Protein AF-X1UKV5-F1 (afdb_monomer)

Solvent-accessible surface area (backbone atoms only — not comparable to full-atom values): 8573 Å² total; per-residue (Å²): 133,85,77,74,79,57,37,36,37,41,34,32,69,55,33,61,46,22,57,45,79,55,96,93,40,85,40,81,42,76,44,89,58,69,63,52,65,72,42,45,61,59,58,70,76,44,62,48,39,36,39,15,28,33,74,52,48,43,85,76,56,52,78,91,46,48,64,59,50,50,53,56,33,48,77,65,39,35,48,72,43,80,38,45,66,68,44,47,52,25,20,51,60,26,28,32,54,27,26,49,45,26,50,79,66,72,36,59,93,65,43,53,89,49,72,68,18,50,54,32,38,53,51,51,28,48,53,50,44,54,57,44,65,78,68,64,57,94,68,54,44,79,47,81,44,64,83,74,45,77,79,51,127

Foldseek 3Di:
DPPDFAEEEEEEAEDQWAWDADPNDTDIDGDDDDVSVVCVCVLVVGNYAYEHARHDAPVVDDPVCPVVVVVVCVVVNYDHLHHHPLLCVLQVVNCQVQAVVCVVVVVVVSHDDDPSSVVSLVVSLVSSLVSCVVPDDPRHHYDYDDPSNPPND

Radius of gyration: 16.34 Å; Cα contacts (8 Å, |Δi|>4): 231; chains: 1; bounding box: 49×26×45 Å

Structure (mmCIF, N/CA/C/O backbone):
data_AF-X1UKV5-F1
#
_entry.id   AF-X1UKV5-F1
#
loop_
_atom_site.group_PDB
_atom_site.id
_atom_site.type_symbol
_atom_site.label_atom_id
_atom_site.label_alt_id
_atom_site.label_comp_id
_atom_site.label_asym_id
_atom_site.label_entity_id
_atom_site.label_seq_id
_atom_site.pdbx_PDB_ins_code
_atom_site.Cartn_x
_atom_site.Cartn_y
_atom_site.Cartn_z
_atom_site.occupancy
_atom_site.B_iso_or_equiv
_atom_site.auth_seq_id
_atom_site.auth_comp_id
_atom_site.auth_asym_id
_atom_site.auth_atom_id
_atom_site.pdbx_PDB_model_num
ATOM 1 N N . PHE A 1 1 ? -34.579 -4.983 12.261 1.00 42.38 1 PHE A N 1
ATOM 2 C CA . PHE A 1 1 ? -33.197 -5.487 12.178 1.00 42.38 1 PHE A CA 1
ATOM 3 C C . PHE A 1 1 ? -32.313 -4.351 11.690 1.00 42.38 1 PHE A C 1
ATOM 5 O O . PHE A 1 1 ? -32.408 -3.987 10.526 1.00 42.38 1 PHE A O 1
ATOM 12 N N . TYR A 1 2 ? -31.553 -3.707 12.578 1.00 46.47 2 TYR A N 1
ATOM 13 C CA . TYR A 1 2 ? -30.572 -2.707 12.153 1.00 46.47 2 TYR A CA 1
ATOM 14 C C . TYR A 1 2 ? -29.445 -3.455 11.445 1.00 46.47 2 TYR A C 1
ATOM 16 O O . TYR A 1 2 ? -28.759 -4.256 12.077 1.00 46.47 2 TYR A O 1
ATOM 24 N N . LYS A 1 3 ? -29.296 -3.253 10.132 1.00 53.47 3 LYS A N 1
ATOM 25 C CA . LYS A 1 3 ? -28.111 -3.718 9.413 1.00 53.47 3 LYS A CA 1
ATOM 26 C C . LYS A 1 3 ? -26.935 -2.966 10.037 1.00 53.47 3 LYS A C 1
ATOM 28 O O . LYS A 1 3 ? -26.879 -1.742 9.927 1.00 53.47 3 LYS A O 1
ATOM 33 N N . VAL A 1 4 ? -26.083 -3.667 10.786 1.00 59.16 4 VAL A N 1
ATOM 34 C CA . VAL A 1 4 ? -24.823 -3.101 11.282 1.00 59.16 4 VAL A CA 1
ATOM 35 C C . VAL A 1 4 ? -24.110 -2.537 10.055 1.00 59.16 4 VAL A C 1
ATOM 37 O O . VAL A 1 4 ? -23.989 -3.241 9.054 1.00 59.16 4 VAL A O 1
ATOM 40 N N . MET A 1 5 ? -23.760 -1.248 10.074 1.00 62.56 5 MET A N 1
ATOM 41 C CA . MET A 1 5 ? -23.036 -0.640 8.958 1.00 62.56 5 MET A CA 1
ATOM 42 C C . MET A 1 5 ? -21.734 -1.413 8.756 1.00 62.56 5 MET A C 1
ATOM 44 O O . MET A 1 5 ? -20.915 -1.486 9.669 1.00 62.56 5 MET A O 1
ATOM 48 N N . GLU A 1 6 ? -21.584 -2.003 7.574 1.00 81.69 6 GLU A N 1
ATOM 49 C CA . GLU A 1 6 ? -20.390 -2.744 7.173 1.00 81.69 6 GLU A CA 1
ATOM 50 C C . GLU A 1 6 ? -19.200 -1.774 7.166 1.00 81.69 6 GLU A C 1
ATOM 52 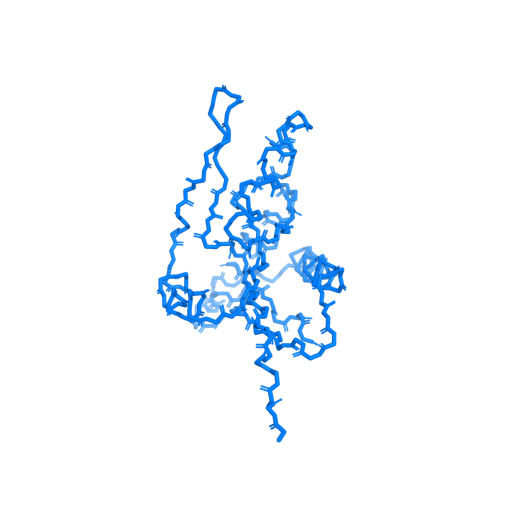O O . GLU A 1 6 ? -19.262 -0.696 6.561 1.00 81.69 6 GLU A O 1
ATOM 57 N N . ARG A 1 7 ? -18.127 -2.125 7.883 1.00 92.75 7 ARG A N 1
ATOM 58 C CA . ARG A 1 7 ? -16.879 -1.361 7.857 1.00 92.75 7 ARG A CA 1
ATOM 59 C C . ARG A 1 7 ? -16.237 -1.545 6.483 1.00 92.75 7 ARG A C 1
ATOM 61 O O . ARG A 1 7 ? -16.126 -2.664 5.984 1.00 92.75 7 ARG A O 1
ATOM 68 N N . ILE A 1 8 ? -15.803 -0.446 5.871 1.00 95.06 8 ILE A N 1
ATOM 69 C CA . ILE A 1 8 ? -15.187 -0.473 4.539 1.00 95.06 8 ILE A CA 1
ATOM 70 C C . ILE A 1 8 ? -13.664 -0.495 4.687 1.00 95.06 8 ILE A C 1
ATOM 72 O O . ILE A 1 8 ? -13.069 0.436 5.234 1.00 95.06 8 ILE A O 1
ATOM 76 N N . ILE A 1 9 ? -13.019 -1.530 4.155 1.00 96.69 9 ILE A N 1
ATOM 77 C CA . ILE A 1 9 ? -11.565 -1.591 4.012 1.00 96.69 9 ILE A CA 1
ATOM 78 C C . ILE A 1 9 ? -11.197 -1.060 2.628 1.00 96.69 9 ILE A C 1
ATOM 80 O O . ILE A 1 9 ? -11.369 -1.740 1.619 1.00 96.69 9 ILE A O 1
ATOM 84 N N . ILE A 1 10 ? -10.678 0.162 2.584 1.00 97.12 10 ILE A N 1
ATOM 85 C CA . ILE A 1 10 ? -10.166 0.787 1.365 1.00 97.12 10 ILE A CA 1
ATOM 86 C C . ILE A 1 10 ? -8.728 0.312 1.168 1.00 97.12 10 ILE A C 1
ATOM 88 O O . ILE A 1 10 ? -7.877 0.520 2.035 1.00 97.12 10 ILE A O 1
ATOM 92 N N . VAL A 1 11 ? -8.439 -0.297 0.023 1.00 98.25 11 VAL A N 1
ATOM 93 C CA . VAL A 1 11 ? -7.097 -0.775 -0.306 1.00 98.25 11 VAL A CA 1
ATOM 94 C C . VAL A 1 11 ? -6.589 -0.060 -1.542 1.00 98.25 11 VAL A C 1
ATOM 96 O O . VAL A 1 11 ? -7.191 -0.124 -2.611 1.00 98.25 11 VAL A O 1
ATOM 99 N N . SER A 1 12 ? -5.450 0.611 -1.416 1.00 97.69 12 SER A N 1
ATOM 100 C CA . SER A 1 12 ? -4.773 1.230 -2.552 1.00 97.69 12 SER A CA 1
ATOM 101 C C . SER A 1 12 ? -3.269 1.156 -2.395 1.00 97.69 12 SER A C 1
ATOM 103 O O . SER A 1 12 ? -2.747 1.053 -1.288 1.00 97.69 12 SER A O 1
ATOM 105 N N . ASN A 1 13 ? -2.547 1.283 -3.509 1.00 97.56 13 ASN A N 1
ATOM 106 C CA . ASN A 1 13 ? -1.088 1.219 -3.492 1.00 97.56 13 ASN A CA 1
ATOM 107 C C . ASN A 1 13 ? -0.457 2.174 -2.466 1.00 97.56 13 ASN A C 1
ATOM 109 O O . ASN A 1 13 ? 0.454 1.785 -1.750 1.00 97.56 13 ASN A O 1
ATOM 113 N N . ARG A 1 14 ? -0.948 3.414 -2.356 1.00 96.44 14 ARG A N 1
ATOM 114 C CA . ARG A 1 14 ? -0.509 4.391 -1.347 1.00 96.44 14 ARG A CA 1
ATOM 115 C C . ARG A 1 14 ? -1.569 4.567 -0.271 1.00 96.44 14 ARG A C 1
ATOM 117 O O . ARG A 1 14 ? -2.752 4.583 -0.593 1.00 96.44 14 ARG A O 1
ATOM 124 N N . LEU A 1 15 ? -1.141 4.803 0.964 1.00 96.81 15 LEU A N 1
ATOM 125 C CA . LEU A 1 15 ? -2.005 5.383 1.997 1.00 96.81 15 LEU A CA 1
ATOM 126 C C . LEU A 1 15 ? -2.402 6.831 1.649 1.00 96.81 15 LEU A C 1
ATOM 128 O O . LEU A 1 15 ? -1.686 7.486 0.885 1.00 96.81 15 LEU A O 1
ATOM 132 N N . PRO A 1 16 ? -3.478 7.381 2.244 1.00 94.69 16 PRO A N 1
ATOM 133 C CA . PRO A 1 16 ? -3.852 8.790 2.090 1.00 94.69 16 PRO A CA 1
ATOM 134 C C . PRO A 1 16 ? -2.859 9.740 2.784 1.00 94.69 16 PRO A C 1
ATOM 136 O O . PRO A 1 16 ? -2.806 10.929 2.462 1.00 94.69 16 PRO A O 1
ATOM 139 N N . VAL A 1 17 ? -2.035 9.209 3.694 1.00 95.06 17 VAL A N 1
ATOM 140 C CA . VAL A 1 17 ? -0.910 9.888 4.343 1.00 95.06 17 VAL A CA 1
ATOM 141 C C . VAL A 1 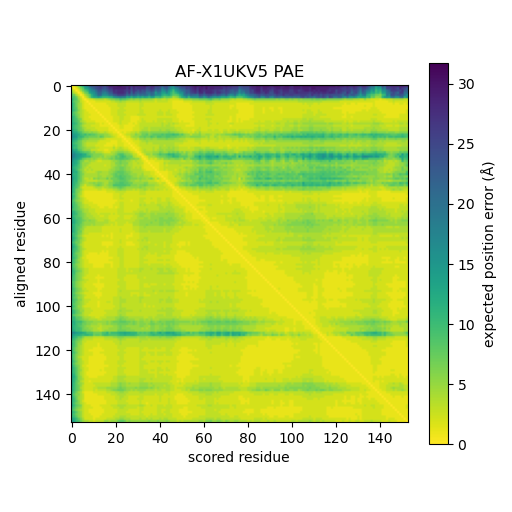17 ? 0.374 9.074 4.169 1.00 95.06 17 VAL A C 1
ATOM 143 O O . VAL A 1 17 ? 0.384 7.856 4.330 1.00 95.06 17 VAL A O 1
ATOM 146 N N . GLY A 1 18 ? 1.473 9.744 3.846 1.00 94.06 18 GLY A N 1
ATOM 147 C CA . GLY A 1 18 ? 2.814 9.180 3.800 1.00 94.06 18 GLY A CA 1
ATOM 148 C C . GLY A 1 18 ? 3.641 9.543 5.033 1.00 94.06 18 GLY A C 1
ATOM 149 O O . GLY A 1 18 ? 3.385 10.539 5.708 1.00 94.06 18 GLY A O 1
ATOM 150 N N . ILE A 1 19 ? 4.670 8.746 5.301 1.00 96.06 19 ILE A N 1
ATOM 151 C CA . ILE A 1 19 ? 5.648 8.955 6.366 1.00 96.06 19 ILE A CA 1
ATOM 152 C C . ILE A 1 19 ? 6.856 9.710 5.816 1.00 96.06 19 ILE A C 1
ATOM 154 O O . ILE A 1 19 ? 7.457 9.322 4.811 1.00 96.06 19 ILE A O 1
ATOM 158 N N . LYS A 1 20 ? 7.281 10.736 6.551 1.00 94.88 20 LYS A N 1
ATOM 159 C CA . LYS A 1 20 ? 8.550 11.432 6.360 1.00 94.88 20 LYS A CA 1
ATOM 160 C C . LYS A 1 20 ? 9.307 11.476 7.681 1.00 94.88 20 LYS A C 1
ATOM 162 O O . LYS A 1 20 ? 8.810 12.012 8.666 1.00 94.88 20 LYS A O 1
ATOM 167 N N . ILE A 1 21 ? 10.520 10.936 7.690 1.00 94.00 21 ILE A N 1
ATOM 168 C CA . ILE A 1 21 ? 11.402 10.971 8.861 1.00 94.00 21 ILE A CA 1
ATOM 169 C C . ILE A 1 21 ? 12.369 12.142 8.688 1.00 94.00 21 ILE A C 1
ATOM 171 O O . ILE A 1 21 ? 13.068 12.230 7.677 1.00 94.00 21 ILE A O 1
ATOM 175 N N . LYS A 1 22 ? 12.397 13.059 9.659 1.00 91.69 22 LYS A N 1
ATOM 176 C CA . LYS A 1 22 ? 13.333 14.191 9.702 1.00 91.69 22 LYS A CA 1
ATOM 177 C C . LYS A 1 22 ? 13.859 14.332 11.124 1.00 91.69 22 LYS A C 1
ATOM 179 O O . LYS A 1 22 ? 13.065 14.331 12.052 1.00 91.69 22 LYS A O 1
ATOM 184 N N . ASN A 1 23 ? 15.177 14.447 11.291 1.00 89.25 23 ASN A N 1
ATOM 185 C CA . ASN A 1 23 ? 15.827 14.612 12.600 1.00 89.25 23 ASN A CA 1
ATOM 186 C C . ASN A 1 23 ? 15.354 13.586 13.653 1.00 89.25 23 ASN A C 1
ATOM 188 O O . ASN A 1 23 ? 15.125 13.939 14.803 1.00 89.25 23 ASN A O 1
ATOM 192 N N . ASN A 1 24 ? 15.180 12.323 13.244 1.00 86.62 24 ASN A N 1
ATOM 193 C CA . ASN A 1 24 ? 14.679 11.241 14.098 1.00 86.62 24 ASN A CA 1
ATOM 194 C C . ASN A 1 24 ? 13.253 11.457 14.657 1.00 86.62 24 ASN A C 1
ATOM 196 O O . ASN A 1 24 ? 12.908 10.914 15.699 1.00 86.62 24 ASN A O 1
ATOM 200 N N . SER 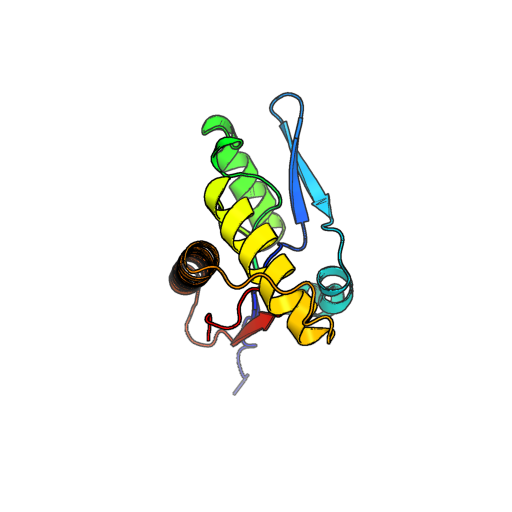A 1 25 ? 12.423 12.244 13.969 1.00 90.12 25 SER A N 1
ATOM 201 C CA . SER A 1 25 ? 11.000 12.433 14.274 1.00 90.12 25 SER A CA 1
ATOM 202 C C . SER A 1 25 ? 10.125 12.046 13.082 1.00 90.12 25 SER A C 1
ATOM 204 O O . SER A 1 25 ? 10.497 12.264 11.921 1.00 90.12 25 SER A O 1
ATOM 206 N N . VAL A 1 26 ? 8.951 11.474 13.366 1.00 95.38 26 VAL A N 1
ATOM 207 C CA . VAL A 1 26 ? 8.017 10.974 12.352 1.00 95.38 26 VAL A CA 1
ATOM 208 C C . VAL A 1 26 ? 6.971 12.039 12.028 1.00 95.38 26 VAL A C 1
ATOM 210 O O . VAL A 1 26 ? 6.157 12.440 12.867 1.00 95.38 26 VAL A O 1
ATOM 213 N N . HIS A 1 27 ? 6.932 12.464 10.770 1.00 95.81 27 HIS A N 1
ATOM 214 C CA . HIS A 1 27 ? 5.929 13.389 10.254 1.00 95.81 27 HIS A CA 1
ATOM 215 C C . HIS A 1 27 ? 5.021 12.684 9.251 1.00 95.81 27 HIS A C 1
ATOM 217 O O . HIS A 1 27 ? 5.503 11.983 8.360 1.00 95.81 27 HIS A O 1
ATOM 223 N N . LEU A 1 28 ? 3.712 12.898 9.384 1.00 95.25 28 LEU A N 1
ATOM 224 C CA . LEU A 1 28 ? 2.749 12.505 8.364 1.00 95.25 28 LEU A CA 1
ATOM 225 C C . LEU A 1 28 ? 2.593 13.638 7.352 1.00 95.25 28 LEU A C 1
ATOM 227 O O . LEU A 1 28 ? 2.517 14.810 7.722 1.00 95.25 28 LEU A O 1
ATOM 231 N N . GLN A 1 29 ? 2.547 13.283 6.077 1.00 93.06 29 GLN A N 1
ATOM 232 C CA . GLN A 1 29 ? 2.309 14.203 4.975 1.00 93.06 29 GLN A CA 1
ATOM 233 C C . GLN A 1 29 ? 1.184 13.644 4.113 1.00 93.06 29 GLN A C 1
ATOM 235 O O . GLN A 1 29 ? 1.209 12.467 3.777 1.00 93.06 29 GLN A O 1
ATOM 240 N N . THR A 1 30 ? 0.223 14.471 3.710 1.00 89.88 30 THR A N 1
ATOM 241 C CA . THR A 1 30 ? -0.825 14.048 2.774 1.00 89.88 30 THR A CA 1
ATOM 242 C C . THR A 1 30 ? -0.204 13.498 1.492 1.00 89.88 30 THR A C 1
ATOM 244 O O . THR A 1 30 ? 0.657 14.143 0.886 1.00 89.88 30 THR A O 1
ATOM 247 N N . SER A 1 31 ? -0.635 12.308 1.080 1.00 85.12 31 SER A N 1
ATOM 248 C CA . SER A 1 31 ? -0.200 11.710 -0.177 1.00 85.12 31 SER A CA 1
ATOM 249 C C . SER A 1 31 ? -0.691 12.535 -1.361 1.00 85.12 31 SER A C 1
ATOM 251 O O . SER A 1 31 ? -1.818 13.028 -1.380 1.00 85.12 31 SER A O 1
ATOM 253 N N . ILE A 1 32 ? 0.158 12.667 -2.375 1.00 77.44 32 ILE A N 1
ATOM 254 C CA . ILE A 1 32 ? -0.203 13.324 -3.629 1.00 77.44 32 ILE A CA 1
ATOM 255 C C . ILE A 1 32 ? -0.978 12.311 -4.478 1.00 77.44 32 ILE A C 1
ATOM 257 O O . ILE A 1 32 ? -0.457 11.237 -4.772 1.00 77.44 32 ILE A O 1
ATOM 261 N N . GLY A 1 33 ? -2.210 12.638 -4.872 1.00 73.75 33 GLY A N 1
ATOM 262 C CA . GLY A 1 33 ? -2.990 11.816 -5.799 1.00 73.75 33 GLY A CA 1
ATOM 263 C C . GLY A 1 33 ? -4.494 12.086 -5.751 1.00 73.75 33 GLY A C 1
ATOM 264 O O . GLY A 1 33 ? -5.038 12.478 -4.720 1.00 73.75 33 GLY A O 1
ATOM 265 N N . GLY A 1 34 ? -5.174 11.857 -6.878 1.00 84.44 34 GLY A N 1
ATOM 266 C CA . GLY A 1 34 ? -6.617 12.087 -7.007 1.00 84.44 34 GLY A CA 1
ATOM 267 C C . GLY A 1 34 ? -7.475 11.129 -6.177 1.00 84.44 34 GLY A C 1
ATOM 268 O O . GLY A 1 34 ? -8.523 11.538 -5.687 1.00 84.44 34 GLY A O 1
ATOM 269 N N . LEU A 1 35 ? -7.012 9.891 -5.951 1.00 86.69 35 LEU A N 1
ATOM 270 C CA . LEU A 1 35 ? -7.770 8.875 -5.212 1.00 86.69 35 LEU A CA 1
ATOM 271 C C . LEU A 1 35 ? -8.037 9.291 -3.759 1.00 86.69 35 LEU A C 1
ATOM 273 O O . LEU A 1 35 ? -9.185 9.301 -3.330 1.00 86.69 35 LEU A O 1
ATOM 277 N N . ALA A 1 36 ? -6.999 9.683 -3.012 1.00 86.50 36 ALA A N 1
ATOM 278 C CA . ALA A 1 36 ? -7.147 10.100 -1.615 1.00 86.50 36 ALA A CA 1
ATOM 279 C C . ALA A 1 36 ? -8.086 11.311 -1.473 1.00 86.50 36 ALA A C 1
ATOM 281 O O . ALA A 1 36 ? -8.918 11.354 -0.566 1.00 86.50 36 ALA A O 1
ATOM 282 N N . THR A 1 37 ? -8.000 12.269 -2.401 1.00 86.06 37 THR A N 1
ATOM 283 C CA . THR A 1 37 ? -8.913 13.417 -2.446 1.00 86.06 37 THR A CA 1
ATOM 284 C C . THR A 1 37 ? -10.345 12.985 -2.760 1.00 86.06 37 THR A C 1
ATOM 286 O O . THR A 1 37 ? -11.262 13.398 -2.052 1.00 86.06 37 THR A O 1
ATOM 289 N N . GLY A 1 38 ? -10.547 12.138 -3.773 1.00 88.06 38 GLY A N 1
ATOM 290 C CA . GLY A 1 38 ? -11.872 11.663 -4.185 1.00 88.06 38 GLY A CA 1
ATOM 291 C C . GLY A 1 38 ? -12.567 10.807 -3.122 1.00 88.06 38 GLY A C 1
ATOM 292 O O . GLY A 1 38 ? -13.773 10.916 -2.925 1.00 88.06 38 GLY A O 1
ATOM 293 N N . MET A 1 39 ? -11.7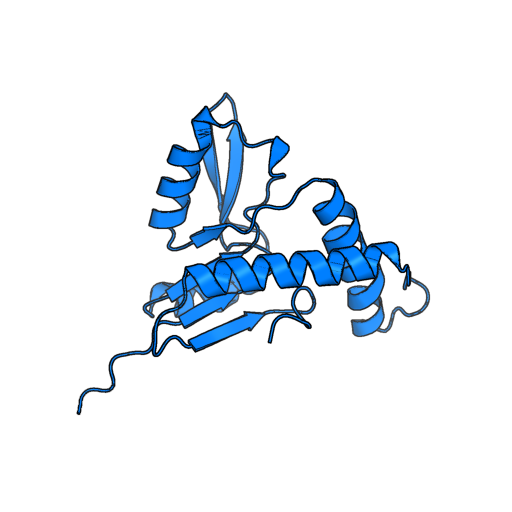99 10.021 -2.370 1.00 90.00 39 MET A N 1
ATOM 294 C CA . MET A 1 39 ? -12.311 9.119 -1.333 1.00 90.00 39 MET A CA 1
ATOM 295 C C . MET A 1 39 ? -12.453 9.781 0.040 1.00 90.00 39 MET A C 1
ATOM 297 O O . MET A 1 39 ? -12.950 9.154 0.974 1.00 90.00 39 MET A O 1
ATOM 301 N N . LYS A 1 40 ? -12.047 11.049 0.191 1.00 84.62 40 LYS A N 1
ATOM 302 C CA . LYS A 1 40 ? -12.019 11.754 1.482 1.00 84.62 40 LYS A CA 1
ATOM 303 C C . LYS A 1 40 ? -13.372 11.751 2.196 1.00 84.62 40 LYS A C 1
ATOM 305 O O . LYS A 1 40 ? -13.404 11.615 3.417 1.00 84.62 40 LYS A O 1
ATOM 310 N N . THR A 1 41 ? -14.470 11.904 1.457 1.00 83.94 41 THR A N 1
ATOM 311 C CA . THR A 1 41 ? -15.827 11.885 2.027 1.00 83.94 41 THR A CA 1
ATOM 312 C C . THR A 1 41 ? -16.175 10.501 2.558 1.00 83.94 41 THR A C 1
ATOM 314 O O . THR A 1 41 ? -16.570 10.380 3.710 1.00 83.94 41 THR A O 1
ATOM 317 N N . ILE A 1 42 ? -15.948 9.450 1.766 1.00 84.06 42 ILE A N 1
ATOM 318 C CA . ILE A 1 42 ? -16.231 8.063 2.166 1.00 84.06 42 ILE A CA 1
ATOM 319 C C . ILE A 1 42 ? -15.393 7.693 3.391 1.00 84.06 42 ILE A C 1
ATOM 321 O O . ILE A 1 42 ? -15.912 7.243 4.407 1.00 84.06 42 ILE A O 1
ATOM 325 N N . TYR A 1 43 ? -14.099 7.990 3.333 1.00 84.06 43 TYR A N 1
ATOM 326 C CA . TYR A 1 43 ? -13.162 7.712 4.408 1.00 84.06 43 TYR A CA 1
ATOM 327 C C . TYR A 1 43 ? -13.543 8.394 5.741 1.00 84.06 43 TYR A C 1
ATOM 329 O O . TYR A 1 43 ? -13.383 7.818 6.816 1.00 84.06 43 TYR A O 1
ATOM 337 N N . LYS A 1 44 ? -14.100 9.612 5.699 1.00 83.06 44 LYS A N 1
ATOM 338 C CA . LYS A 1 44 ? -14.512 10.343 6.910 1.00 83.06 44 LYS A CA 1
ATOM 339 C C . LYS A 1 44 ? -15.920 10.011 7.404 1.00 83.06 44 LYS A C 1
ATOM 341 O O . LYS A 1 44 ? -16.156 10.102 8.605 1.00 83.06 44 LYS A O 1
ATOM 346 N N . SER A 1 45 ? -16.846 9.698 6.500 1.00 84.94 45 SER A N 1
ATOM 347 C CA . SER A 1 45 ? -18.267 9.514 6.819 1.00 84.94 45 SER A CA 1
ATOM 348 C C . SER A 1 45 ? -18.633 8.083 7.208 1.00 84.94 45 SER A C 1
ATOM 350 O O . SER A 1 45 ? -19.658 7.888 7.857 1.00 84.94 45 SER A O 1
ATOM 352 N N . PHE A 1 46 ? -17.818 7.096 6.836 1.00 86.19 46 PHE A N 1
ATOM 353 C CA . PHE A 1 46 ? -18.041 5.688 7.161 1.00 86.19 46 PHE A CA 1
ATOM 354 C C . PHE A 1 46 ? -17.040 5.192 8.208 1.00 86.19 46 PHE A C 1
ATOM 356 O O . PHE A 1 46 ? -15.956 5.765 8.385 1.00 86.19 46 PHE A O 1
ATOM 363 N N . ASP A 1 47 ? -17.386 4.097 8.890 1.00 91.50 47 ASP A N 1
ATOM 364 C CA . ASP A 1 47 ? -16.363 3.324 9.584 1.00 91.50 47 ASP A CA 1
ATOM 365 C C . ASP A 1 47 ? -15.468 2.676 8.530 1.00 91.50 47 ASP A C 1
ATOM 367 O O . ASP A 1 47 ? -15.919 1.866 7.719 1.00 91.50 47 ASP A O 1
ATOM 371 N N . SER A 1 48 ? -14.218 3.118 8.477 1.00 93.88 48 SER A N 1
ATOM 372 C CA . SER A 1 48 ? -13.306 2.764 7.405 1.00 93.88 48 SER A CA 1
ATOM 373 C C . SER A 1 48 ? -11.901 2.517 7.923 1.00 93.88 48 SER A C 1
ATOM 375 O O . SER A 1 48 ? -11.454 3.111 8.908 1.00 93.88 48 SER A O 1
ATOM 377 N N . LEU A 1 49 ? -11.214 1.616 7.234 1.00 96.00 49 LEU A N 1
ATOM 378 C CA . LEU A 1 49 ? -9.811 1.297 7.432 1.00 96.00 49 LEU A CA 1
ATOM 379 C C . LEU A 1 49 ? -9.111 1.440 6.086 1.00 96.00 49 LEU A C 1
ATOM 381 O O . LEU A 1 49 ? -9.621 0.950 5.082 1.00 96.00 49 LEU A O 1
ATOM 385 N N . TRP A 1 50 ? -7.952 2.091 6.055 1.00 97.44 50 TRP A N 1
ATOM 386 C CA . TRP A 1 50 ? -7.178 2.233 4.826 1.00 97.44 50 TRP A CA 1
ATOM 387 C C . TRP A 1 50 ? -5.907 1.391 4.879 1.00 97.44 50 TRP A C 1
ATOM 389 O O . TRP A 1 50 ? -5.081 1.568 5.772 1.00 97.44 50 TRP A O 1
ATOM 399 N N . ILE A 1 51 ? -5.716 0.501 3.908 1.00 98.38 51 ILE A N 1
ATOM 400 C CA . ILE A 1 51 ? -4.523 -0.343 3.786 1.00 98.38 51 ILE A CA 1
ATOM 401 C C . ILE A 1 51 ? -3.712 0.078 2.558 1.00 98.38 51 ILE A C 1
ATOM 403 O O . ILE A 1 51 ? -4.257 0.247 1.467 1.00 98.38 51 ILE A O 1
ATOM 407 N N . GLY A 1 52 ? -2.406 0.293 2.734 1.00 98.19 52 GLY A N 1
ATOM 408 C CA . GLY A 1 52 ? -1.540 0.773 1.654 1.00 98.19 52 GLY A CA 1
ATOM 409 C C . GLY A 1 52 ? -0.090 1.015 2.052 1.00 98.19 52 GLY A C 1
ATOM 410 O O . GLY A 1 52 ? 0.269 0.980 3.227 1.00 98.19 52 GLY A O 1
ATOM 411 N N . TRP A 1 53 ? 0.771 1.300 1.073 1.00 98.06 53 TRP A N 1
ATOM 412 C CA . TRP A 1 53 ? 2.179 1.607 1.329 1.00 98.06 53 TRP A CA 1
ATOM 413 C C . TRP A 1 53 ? 2.358 3.052 1.844 1.00 98.06 53 TRP A C 1
ATOM 415 O O . TRP A 1 53 ? 1.915 4.002 1.183 1.00 98.06 53 TRP A O 1
ATOM 425 N N . PRO A 1 54 ? 3.054 3.268 2.983 1.00 96.75 54 PRO A N 1
ATOM 426 C CA . PRO A 1 54 ? 3.163 4.575 3.638 1.00 96.75 54 PRO A CA 1
ATOM 427 C C . PRO A 1 54 ? 4.160 5.563 3.016 1.00 96.75 54 PRO A C 1
ATOM 429 O O . PRO A 1 54 ? 4.580 6.493 3.694 1.00 96.75 54 PRO A O 1
ATOM 432 N N . GLY A 1 55 ? 4.614 5.413 1.771 1.00 95.50 55 GLY A N 1
ATOM 433 C CA . GLY A 1 55 ? 5.506 6.440 1.193 1.00 95.50 55 GLY A CA 1
ATOM 434 C C . GLY A 1 55 ? 7.002 6.160 1.292 1.00 95.50 55 GLY A C 1
ATOM 435 O O . GLY A 1 55 ? 7.773 6.712 0.510 1.00 95.50 55 GLY A O 1
ATOM 436 N N . ILE A 1 56 ? 7.411 5.312 2.233 1.00 95.44 56 ILE A N 1
ATOM 437 C CA . ILE A 1 56 ? 8.804 5.155 2.654 1.00 95.44 56 ILE A CA 1
ATOM 438 C C . ILE A 1 56 ? 9.266 3.699 2.538 1.00 95.44 56 ILE A C 1
ATOM 440 O O . ILE A 1 56 ? 8.494 2.765 2.743 1.00 95.44 56 ILE A O 1
ATOM 444 N N . GLU A 1 57 ? 10.534 3.511 2.187 1.00 96.56 57 GLU A N 1
ATOM 445 C CA . GLU A 1 57 ? 11.197 2.206 2.195 1.00 96.56 57 GLU A CA 1
ATOM 446 C C . GLU A 1 57 ? 11.297 1.653 3.623 1.00 96.56 57 GLU A C 1
ATOM 448 O O . GLU A 1 57 ? 11.730 2.364 4.530 1.00 96.56 57 GLU A O 1
ATOM 453 N N . ASN A 1 58 ? 10.973 0.373 3.810 1.00 95.88 58 ASN A N 1
ATOM 454 C CA . ASN A 1 58 ? 10.992 -0.292 5.115 1.00 95.88 58 ASN A CA 1
ATOM 455 C C . ASN A 1 58 ? 12.344 -0.165 5.839 1.00 95.88 58 ASN A C 1
ATOM 457 O O . ASN A 1 58 ? 12.386 0.179 7.015 1.00 95.88 58 ASN A O 1
ATOM 461 N N . LYS A 1 59 ? 13.466 -0.336 5.128 1.00 93.88 59 LYS A N 1
ATOM 462 C CA . LYS A 1 59 ? 14.818 -0.220 5.707 1.00 93.88 59 LYS A CA 1
ATOM 463 C C . LYS A 1 59 ? 15.151 1.185 6.233 1.00 93.88 59 LYS A C 1
ATOM 465 O O . LYS A 1 59 ? 16.066 1.335 7.037 1.00 93.88 59 LYS A O 1
ATOM 470 N N . LYS A 1 60 ? 14.425 2.223 5.799 1.00 93.38 60 LYS A N 1
ATOM 471 C CA . LYS A 1 60 ? 14.585 3.596 6.310 1.00 93.38 60 LYS A CA 1
ATOM 472 C C . LYS A 1 60 ? 13.802 3.848 7.600 1.00 93.38 60 LYS A C 1
ATOM 474 O O . LYS A 1 60 ? 13.914 4.932 8.165 1.00 93.38 60 LYS A O 1
ATOM 479 N N . ILE A 1 61 ? 13.012 2.878 8.055 1.00 94.06 61 ILE A N 1
ATOM 480 C CA . ILE A 1 61 ? 12.287 2.936 9.318 1.00 94.06 61 ILE A CA 1
ATOM 481 C C . ILE A 1 61 ? 13.148 2.276 10.392 1.00 94.06 61 ILE A C 1
ATOM 483 O O . ILE A 1 61 ? 13.283 1.054 10.432 1.00 94.06 61 ILE A O 1
ATOM 487 N N . TYR A 1 62 ? 13.734 3.093 11.265 1.00 93.25 62 TYR A N 1
ATOM 488 C CA . TYR A 1 62 ? 14.450 2.595 12.436 1.00 93.25 62 TYR A CA 1
ATOM 489 C C . TYR A 1 62 ? 13.484 1.929 13.417 1.00 93.25 62 TYR A C 1
ATOM 491 O O . TYR A 1 62 ? 12.354 2.389 13.590 1.00 93.25 62 TYR A O 1
ATOM 499 N N . GLU A 1 63 ? 13.951 0.884 14.101 1.00 93.50 63 GLU A N 1
ATOM 500 C CA . GLU A 1 63 ? 13.142 0.129 15.064 1.00 93.50 63 GLU A CA 1
ATOM 501 C C . GLU A 1 63 ? 12.572 1.028 16.170 1.00 93.50 63 GLU A C 1
ATOM 503 O O . GLU A 1 63 ? 11.396 0.939 16.513 1.00 93.50 63 GLU A O 1
ATOM 508 N N . SER A 1 64 ? 13.371 1.997 16.627 1.00 94.50 64 SER A N 1
ATOM 509 C CA . SER A 1 64 ? 12.976 3.010 17.612 1.00 94.50 64 SER A CA 1
ATOM 510 C C . SER A 1 64 ? 11.784 3.878 17.189 1.00 94.50 64 SER A C 1
ATOM 512 O O . SER A 1 64 ? 11.142 4.475 18.048 1.00 94.50 64 SER A O 1
ATOM 514 N N . LEU A 1 65 ? 11.471 3.956 15.891 1.00 95.38 65 LEU A N 1
ATOM 515 C CA . LEU A 1 65 ? 10.382 4.772 15.348 1.00 95.38 65 LEU A CA 1
ATOM 516 C C . LEU A 1 65 ? 9.130 3.955 15.003 1.00 95.38 65 LEU A C 1
ATOM 518 O O . LEU A 1 65 ? 8.100 4.545 14.671 1.00 95.38 65 LEU A O 1
ATOM 522 N N . ARG A 1 66 ? 9.182 2.614 15.056 1.00 94.44 66 ARG A N 1
ATOM 523 C CA . ARG A 1 66 ? 8.064 1.759 14.619 1.00 94.44 66 ARG A CA 1
ATOM 524 C C . ARG A 1 66 ? 6.802 1.977 15.440 1.00 94.44 66 ARG A C 1
ATOM 526 O O . ARG A 1 66 ? 5.727 2.105 14.857 1.00 94.44 66 ARG A O 1
ATOM 533 N N . GLU A 1 67 ? 6.927 2.083 16.760 1.00 95.06 67 GLU A N 1
ATOM 534 C CA . GLU A 1 67 ? 5.776 2.339 17.633 1.00 95.06 67 GLU A CA 1
ATOM 535 C C . GLU A 1 67 ? 5.192 3.744 17.420 1.00 95.06 67 GLU A C 1
ATOM 537 O O . GLU A 1 67 ? 3.973 3.905 17.354 1.00 95.06 67 GLU A O 1
ATOM 542 N N . GLU A 1 68 ? 6.031 4.764 17.210 1.00 95.88 68 GLU A N 1
ATOM 543 C CA . GLU A 1 68 ? 5.559 6.115 16.874 1.00 95.88 68 GLU A CA 1
ATOM 544 C C . GLU A 1 68 ? 4.789 6.124 15.542 1.00 95.88 68 GLU A C 1
ATOM 546 O O . GLU A 1 68 ? 3.690 6.679 15.458 1.00 95.88 68 GLU A O 1
ATOM 551 N N . ILE A 1 69 ? 5.333 5.470 14.510 1.00 96.56 69 ILE A N 1
ATOM 552 C CA . ILE A 1 69 ? 4.690 5.318 13.198 1.00 96.56 69 ILE A CA 1
ATOM 553 C C . ILE A 1 69 ? 3.349 4.603 13.331 1.00 96.56 69 ILE A C 1
ATOM 555 O O . ILE A 1 69 ? 2.342 5.089 12.815 1.00 96.56 69 ILE A O 1
ATOM 559 N N . LYS A 1 70 ? 3.330 3.468 14.032 1.00 95.25 70 LYS A N 1
ATOM 560 C CA . LYS A 1 70 ? 2.130 2.656 14.240 1.00 95.25 70 LYS A CA 1
ATOM 561 C C . LYS A 1 70 ? 1.030 3.471 14.909 1.00 95.25 70 LYS A C 1
ATOM 563 O O . LYS A 1 70 ? -0.099 3.472 14.428 1.00 95.25 70 LYS A O 1
ATOM 568 N N . ASN A 1 71 ? 1.362 4.218 15.960 1.00 96.50 71 ASN A N 1
ATOM 569 C CA . ASN A 1 71 ? 0.402 5.066 16.663 1.00 96.50 71 ASN A CA 1
ATOM 570 C C . ASN A 1 71 ? -0.126 6.204 15.778 1.00 96.50 71 ASN A C 1
ATOM 572 O O . ASN A 1 71 ? -1.334 6.432 15.727 1.00 96.50 71 ASN A O 1
ATOM 576 N N . LYS A 1 72 ? 0.748 6.881 15.023 1.00 97.19 72 LYS A N 1
ATOM 577 C CA . LYS A 1 72 ? 0.340 7.951 14.098 1.00 97.19 72 LYS A CA 1
ATOM 578 C C . LYS A 1 72 ? -0.572 7.440 12.983 1.00 97.19 72 LYS A C 1
ATOM 580 O O . LYS A 1 72 ? -1.601 8.053 12.725 1.00 97.19 72 LYS A O 1
ATOM 585 N N . LEU A 1 73 ? -0.231 6.318 12.351 1.00 97.00 73 LEU A N 1
ATOM 586 C CA . LEU A 1 73 ? -1.060 5.725 11.299 1.00 97.00 73 LEU A CA 1
ATOM 587 C C . LEU A 1 73 ? -2.388 5.191 11.843 1.00 97.00 73 LEU A C 1
ATOM 589 O O . LEU A 1 73 ? -3.416 5.373 11.200 1.00 97.00 73 LEU A O 1
ATOM 593 N N . LYS A 1 74 ? -2.401 4.610 13.049 1.00 95.44 74 LYS A N 1
ATOM 594 C CA . LYS A 1 74 ? -3.636 4.161 13.705 1.00 95.44 74 LYS A CA 1
ATOM 595 C C . LYS A 1 74 ? -4.608 5.318 13.957 1.00 95.44 74 LYS A C 1
ATOM 597 O O . LYS A 1 74 ? -5.805 5.150 13.738 1.00 95.44 74 LYS A O 1
ATOM 602 N N . ASN A 1 75 ? -4.108 6.485 14.371 1.00 95.12 75 ASN A N 1
ATOM 603 C CA . ASN A 1 75 ? -4.933 7.689 14.540 1.00 95.12 75 ASN A CA 1
ATOM 604 C C . ASN A 1 75 ? -5.552 8.158 13.213 1.00 95.12 75 ASN A C 1
ATOM 606 O O . ASN A 1 75 ? -6.661 8.684 13.198 1.00 95.12 75 ASN A O 1
ATOM 610 N N . GLU A 1 76 ? -4.867 7.892 12.103 1.00 94.81 76 GLU A N 1
ATOM 611 C CA . GLU A 1 76 ? -5.348 8.107 10.739 1.00 94.81 76 GLU A CA 1
ATOM 612 C C . GLU A 1 76 ? -6.022 6.859 10.150 1.00 94.81 76 GLU A C 1
ATOM 614 O O . GLU A 1 76 ? -6.010 6.719 8.935 1.00 94.81 76 GLU A O 1
ATOM 619 N N . LYS A 1 77 ? -6.537 5.923 10.967 1.00 95.81 77 LYS A N 1
ATOM 620 C CA . LYS A 1 77 ? -7.164 4.640 10.561 1.00 95.81 77 LYS A CA 1
ATOM 621 C C . LYS A 1 77 ? -6.458 3.934 9.388 1.00 95.81 77 LYS A C 1
ATOM 623 O O . LYS A 1 77 ? -7.098 3.368 8.501 1.00 95.81 77 LYS A O 1
ATOM 628 N N . CYS A 1 78 ? -5.130 3.975 9.381 1.00 97.25 78 CYS A N 1
ATOM 629 C CA . CYS A 1 78 ? -4.291 3.423 8.328 1.00 97.25 78 CYS A CA 1
ATOM 630 C C . CYS A 1 78 ? -3.501 2.212 8.831 1.00 97.25 78 CYS A C 1
ATOM 632 O O . 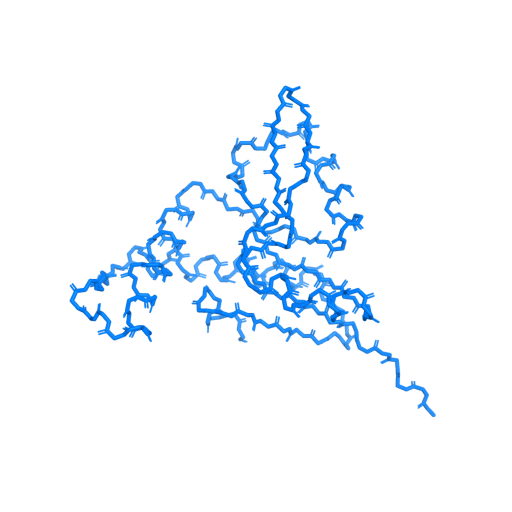CYS A 1 78 ? -2.906 2.261 9.909 1.00 97.25 78 CYS A O 1
ATOM 634 N N . ILE A 1 79 ? -3.412 1.169 8.005 1.00 98.00 79 ILE A N 1
ATOM 635 C CA . ILE A 1 79 ? -2.512 0.029 8.196 1.00 98.00 79 ILE A CA 1
ATOM 636 C C . ILE A 1 79 ? -1.472 0.031 7.069 1.00 98.00 79 ILE A C 1
ATOM 638 O O . ILE A 1 79 ? -1.834 -0.019 5.889 1.00 98.00 79 ILE A O 1
ATOM 642 N N . PRO A 1 80 ? -0.173 0.118 7.398 1.00 97.88 80 PRO A N 1
ATOM 643 C CA . PRO A 1 80 ? 0.872 0.155 6.390 1.00 97.88 80 PRO A CA 1
ATOM 644 C C . PRO A 1 80 ? 1.177 -1.238 5.830 1.00 97.88 80 PRO A C 1
ATOM 646 O O . PRO A 1 80 ? 1.386 -2.185 6.583 1.00 97.88 80 PRO A O 1
ATOM 649 N N . VAL A 1 81 ? 1.340 -1.320 4.512 1.00 98.31 81 VAL A N 1
ATOM 650 C CA . VAL A 1 81 ? 2.060 -2.412 3.843 1.00 98.31 81 VAL A CA 1
ATOM 651 C C . VAL A 1 81 ? 3.485 -1.933 3.584 1.00 98.31 81 VAL A C 1
ATOM 653 O O . VAL A 1 81 ? 3.720 -1.018 2.790 1.00 98.31 81 VAL A O 1
ATOM 656 N N . TYR A 1 82 ? 4.456 -2.497 4.298 1.00 97.75 82 TYR A N 1
ATOM 657 C CA . TYR A 1 82 ? 5.854 -2.095 4.158 1.00 97.75 82 TYR A CA 1
ATOM 658 C C . TYR A 1 82 ? 6.496 -2.753 2.939 1.00 97.75 82 TYR A C 1
ATOM 660 O O . TYR A 1 82 ? 6.391 -3.960 2.745 1.00 97.75 82 TYR A O 1
ATOM 668 N N . LEU A 1 83 ? 7.190 -1.945 2.136 1.00 98.19 83 LEU A N 1
ATOM 669 C CA . LEU A 1 83 ? 7.900 -2.398 0.944 1.00 98.19 83 LEU A CA 1
ATOM 670 C C . LEU A 1 83 ? 9.397 -2.122 1.089 1.00 98.19 83 LEU A C 1
ATOM 672 O O . LEU A 1 83 ? 9.807 -1.034 1.513 1.00 98.19 83 LEU A O 1
ATOM 676 N N . ASP A 1 84 ? 10.212 -3.095 0.695 1.00 97.94 84 ASP A N 1
ATOM 677 C CA . ASP A 1 84 ? 11.656 -2.922 0.575 1.00 97.94 84 ASP A CA 1
ATOM 678 C C . ASP A 1 84 ? 12.013 -2.227 -0.743 1.00 97.94 84 ASP A C 1
ATOM 680 O O . ASP A 1 84 ? 11.233 -2.212 -1.699 1.00 97.94 84 ASP A O 1
ATOM 684 N N . LYS A 1 85 ? 13.235 -1.685 -0.833 1.00 98.06 85 LYS A N 1
ATOM 685 C CA . LYS A 1 85 ? 13.716 -0.976 -2.030 1.00 98.06 85 LYS A CA 1
ATOM 686 C C . LYS A 1 85 ? 13.531 -1.784 -3.311 1.00 98.06 85 LYS A C 1
ATOM 688 O O . LYS A 1 85 ? 13.070 -1.249 -4.314 1.00 98.06 85 LYS A O 1
ATOM 693 N N . LYS A 1 86 ? 13.849 -3.079 -3.250 1.00 98.12 86 LYS A N 1
ATOM 694 C CA . LYS A 1 86 ? 13.719 -3.997 -4.382 1.00 98.12 86 LYS A CA 1
ATOM 695 C C . LYS A 1 86 ? 12.273 -4.094 -4.875 1.00 98.12 86 LYS A C 1
ATOM 697 O O . LYS A 1 86 ? 12.052 -4.049 -6.078 1.00 98.12 86 LYS A O 1
ATOM 702 N N . ASP A 1 87 ? 11.301 -4.187 -3.971 1.00 98.19 87 ASP A N 1
ATOM 703 C CA . ASP A 1 87 ? 9.886 -4.263 -4.347 1.00 98.19 87 ASP A CA 1
ATOM 704 C C . ASP A 1 87 ? 9.383 -2.911 -4.873 1.00 98.19 87 ASP A C 1
ATOM 706 O O . ASP A 1 87 ? 8.677 -2.855 -5.874 1.00 98.19 87 ASP A O 1
ATOM 710 N N . ILE A 1 88 ? 9.820 -1.793 -4.288 1.00 98.50 88 ILE A N 1
ATOM 711 C CA . ILE A 1 88 ? 9.512 -0.458 -4.825 1.00 98.50 88 ILE A CA 1
ATOM 712 C C . ILE A 1 88 ? 10.013 -0.327 -6.276 1.00 98.50 88 ILE A C 1
ATOM 714 O O . ILE A 1 88 ? 9.299 0.183 -7.140 1.00 98.50 88 ILE A O 1
ATOM 718 N N . ASP A 1 89 ? 11.217 -0.813 -6.563 1.00 98.38 89 ASP A N 1
ATOM 719 C CA . ASP A 1 89 ? 11.811 -0.706 -7.896 1.00 98.38 89 ASP A CA 1
ATOM 720 C C . ASP A 1 89 ? 11.168 -1.656 -8.911 1.00 98.38 89 ASP A C 1
ATOM 722 O O . ASP A 1 89 ? 10.917 -1.253 -10.043 1.00 98.38 89 ASP A O 1
ATOM 726 N N . LEU A 1 90 ? 10.860 -2.894 -8.522 1.00 98.56 90 LEU A N 1
ATOM 727 C CA . LEU A 1 90 ? 10.377 -3.920 -9.450 1.00 98.56 90 LEU A CA 1
ATOM 728 C C . LEU A 1 90 ? 8.850 -3.960 -9.592 1.00 98.56 90 LEU A C 1
ATOM 730 O O . LEU A 1 90 ? 8.357 -4.220 -10.688 1.00 98.56 90 LEU A O 1
ATOM 734 N N . TYR A 1 91 ? 8.095 -3.695 -8.525 1.00 98.62 91 TYR A N 1
ATOM 735 C CA . TYR A 1 91 ? 6.631 -3.681 -8.550 1.00 98.62 91 TYR A CA 1
ATOM 736 C C . TYR A 1 91 ? 6.076 -2.297 -8.900 1.00 98.62 91 TYR A C 1
ATOM 738 O O . TYR A 1 91 ? 5.254 -2.188 -9.812 1.00 98.62 91 TYR A O 1
ATOM 746 N N . TYR A 1 92 ? 6.511 -1.238 -8.204 1.00 98.00 92 TYR A N 1
ATOM 747 C CA . TYR A 1 92 ? 5.929 0.095 -8.389 1.00 98.00 92 TYR A CA 1
ATOM 748 C C . TYR A 1 92 ? 6.525 0.787 -9.614 1.00 98.00 92 TYR A C 1
ATOM 750 O O . TYR A 1 92 ? 5.796 1.118 -10.546 1.00 98.00 92 TYR A O 1
ATOM 758 N N . TYR A 1 93 ? 7.846 0.980 -9.655 1.00 97.75 93 TYR A N 1
ATOM 759 C CA . TYR A 1 93 ? 8.492 1.584 -10.825 1.00 97.75 93 TYR A CA 1
ATOM 760 C C . TYR A 1 93 ? 8.594 0.623 -12.015 1.00 97.75 93 TYR A C 1
ATOM 762 O O . TYR A 1 93 ? 8.569 1.088 -13.149 1.00 97.75 93 TYR A O 1
ATOM 770 N N . GLY A 1 94 ? 8.685 -0.685 -11.762 1.00 98.19 94 GLY A N 1
ATOM 771 C CA . GLY A 1 94 ? 8.691 -1.742 -12.772 1.00 98.19 94 GLY A CA 1
ATOM 772 C C . GLY A 1 94 ? 7.285 -2.074 -13.265 1.00 98.19 94 GLY A C 1
ATOM 773 O O . GLY A 1 94 ? 6.726 -1.332 -14.064 1.00 98.19 94 GLY A O 1
ATOM 774 N N . PHE A 1 95 ? 6.696 -3.179 -12.804 1.00 98.50 95 PHE A N 1
ATOM 775 C CA . PHE A 1 95 ? 5.480 -3.738 -13.414 1.00 98.50 95 PHE A CA 1
ATOM 776 C C . PHE A 1 95 ? 4.316 -2.741 -13.505 1.00 98.50 95 PHE A C 1
ATOM 778 O O . PHE A 1 95 ? 3.703 -2.585 -14.558 1.00 98.50 95 PHE A O 1
ATOM 785 N N . SER A 1 96 ? 4.025 -2.016 -12.423 1.00 98.19 96 SER A N 1
ATOM 786 C CA . SER A 1 96 ? 2.882 -1.097 -12.395 1.00 98.19 96 SER A CA 1
ATOM 787 C C . SER A 1 96 ? 3.060 0.050 -13.396 1.00 98.19 96 SER A C 1
ATOM 789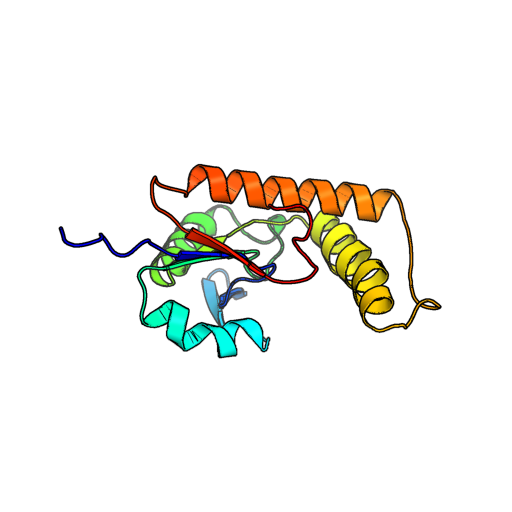 O O . SER A 1 96 ? 2.175 0.291 -14.212 1.00 98.19 96 SER A O 1
ATOM 791 N N . ASN A 1 97 ? 4.212 0.730 -13.380 1.00 97.56 97 ASN A N 1
ATOM 792 C CA . ASN A 1 97 ? 4.410 1.970 -14.142 1.00 97.56 97 ASN A CA 1
ATOM 793 C C . ASN A 1 97 ? 5.116 1.801 -15.499 1.00 97.56 97 ASN A C 1
ATOM 795 O O . ASN A 1 97 ? 4.984 2.678 -16.347 1.00 97.56 97 ASN A O 1
ATOM 799 N N . ARG A 1 98 ? 5.843 0.703 -15.733 1.00 98.00 98 ARG A N 1
ATOM 800 C CA . ARG A 1 98 ? 6.491 0.387 -17.023 1.00 98.00 98 ARG A CA 1
ATOM 801 C C . ARG A 1 98 ? 5.791 -0.714 -17.807 1.00 98.00 98 ARG A C 1
ATOM 803 O O . ARG A 1 98 ? 6.069 -0.859 -18.992 1.00 98.00 98 ARG A O 1
ATOM 810 N N . THR A 1 99 ? 4.894 -1.480 -17.186 1.00 98.06 99 THR A N 1
ATOM 811 C CA . THR A 1 99 ? 4.106 -2.500 -17.893 1.00 98.06 99 THR A CA 1
ATOM 812 C C . THR A 1 99 ? 2.638 -2.098 -17.965 1.00 98.06 99 THR A C 1
ATOM 814 O O . THR A 1 99 ? 2.143 -1.807 -19.048 1.00 98.06 99 THR A O 1
ATOM 817 N N . ILE A 1 100 ? 1.931 -2.034 -16.833 1.00 98.19 100 ILE A N 1
ATOM 818 C CA . ILE A 1 100 ? 0.469 -1.866 -16.850 1.00 98.19 100 ILE A CA 1
ATOM 819 C C . ILE A 1 100 ? 0.062 -0.454 -17.273 1.00 98.19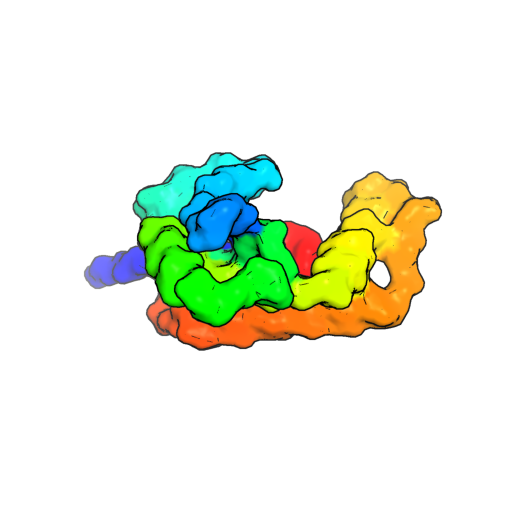 100 ILE A C 1
ATOM 821 O O . ILE A 1 100 ? -0.778 -0.305 -18.156 1.00 98.19 100 ILE A O 1
ATOM 825 N N . TRP A 1 101 ? 0.661 0.581 -16.676 1.00 98.12 101 TRP A N 1
ATOM 826 C CA . TRP A 1 101 ? 0.313 1.968 -16.985 1.00 98.12 101 TRP A CA 1
ATOM 827 C C . TRP A 1 101 ? 0.413 2.290 -18.488 1.00 98.12 101 TRP A C 1
ATOM 829 O O . TRP A 1 101 ? -0.600 2.717 -19.042 1.00 98.12 101 TRP A O 1
ATOM 839 N N . PRO A 1 102 ? 1.540 2.051 -19.197 1.00 98.00 102 PRO A N 1
ATOM 840 C CA . PRO A 1 102 ? 1.607 2.336 -20.630 1.00 98.00 102 PRO A CA 1
ATOM 841 C C . PRO A 1 102 ? 0.625 1.489 -21.449 1.00 98.00 102 PRO A C 1
ATOM 843 O O . PRO A 1 102 ? 0.026 2.021 -22.381 1.00 98.00 102 PRO A O 1
ATOM 846 N N . LEU A 1 103 ? 0.384 0.223 -21.083 1.00 97.31 103 LEU A N 1
ATOM 847 C CA . LEU A 1 103 ? -0.620 -0.615 -21.752 1.00 97.31 103 LEU A CA 1
ATOM 848 C C . LEU A 1 103 ? -2.036 -0.042 -21.621 1.00 97.31 103 LEU A C 1
ATOM 850 O O . LEU A 1 103 ? -2.741 0.081 -22.619 1.00 97.31 103 LEU A O 1
ATOM 854 N N . PHE A 1 104 ? -2.444 0.350 -20.413 1.00 98.00 104 PHE A N 1
ATOM 855 C CA . PHE A 1 104 ? -3.775 0.915 -20.156 1.00 98.00 104 PHE A CA 1
ATOM 856 C C . PHE A 1 104 ? -3.977 2.286 -20.813 1.00 98.00 104 PHE A C 1
ATOM 858 O O . PHE A 1 104 ? -5.113 2.694 -21.041 1.00 98.00 104 PHE A O 1
ATOM 865 N N . HIS A 1 105 ? -2.887 2.973 -21.155 1.00 97.81 105 HIS A N 1
ATOM 866 C CA . HIS A 1 105 ? -2.902 4.275 -21.821 1.00 97.81 105 HIS A CA 1
ATOM 867 C C . HIS A 1 105 ? -2.510 4.194 -23.306 1.00 97.81 105 HIS A C 1
ATOM 869 O O . HIS A 1 105 ? -2.182 5.215 -23.904 1.00 97.81 105 HIS A O 1
ATOM 875 N N . TYR A 1 106 ? -2.574 3.004 -23.918 1.00 97.62 106 TYR A N 1
ATOM 876 C CA . TYR A 1 106 ? -2.325 2.779 -25.352 1.00 97.62 106 TYR A CA 1
ATOM 877 C C . TYR A 1 106 ? -0.906 3.140 -25.831 1.00 97.62 106 TYR A C 1
ATOM 879 O O . TYR A 1 106 ? -0.659 3.274 -27.028 1.00 97.62 106 TYR A O 1
ATOM 887 N N . PHE A 1 107 ? 0.059 3.242 -24.918 1.00 97.19 107 PHE A N 1
ATOM 888 C CA . PHE A 1 107 ? 1.466 3.494 -25.218 1.00 97.19 107 PHE A CA 1
ATOM 889 C C . PHE A 1 107 ? 2.271 2.190 -25.287 1.00 97.19 107 PHE A C 1
ATOM 891 O O . PHE A 1 107 ? 3.266 1.999 -24.580 1.00 97.19 107 PHE A O 1
ATOM 898 N N . THR A 1 108 ? 1.839 1.259 -26.138 1.00 94.88 108 THR A N 1
ATOM 899 C CA . THR A 1 108 ? 2.401 -0.100 -26.212 1.00 94.88 108 THR A CA 1
ATOM 900 C C . THR A 1 108 ? 3.902 -0.116 -26.513 1.00 94.88 108 THR A C 1
ATOM 902 O O . THR A 1 108 ? 4.613 -0.988 -26.025 1.00 94.88 108 THR A O 1
ATOM 905 N N . GLN A 1 109 ? 4.417 0.876 -27.243 1.00 96.50 109 GLN A N 1
ATOM 906 C CA . GLN A 1 109 ? 5.842 1.019 -27.558 1.00 96.50 109 GLN A CA 1
ATOM 907 C C . GLN A 1 109 ? 6.742 1.284 -26.338 1.00 96.50 109 GLN A C 1
ATOM 909 O O . GLN A 1 109 ? 7.943 1.049 -26.415 1.00 96.50 109 GLN A O 1
ATOM 914 N N . TYR A 1 110 ? 6.184 1.774 -25.224 1.00 94.50 110 TYR A N 1
ATOM 915 C CA . TYR A 1 110 ? 6.920 2.024 -23.975 1.00 94.50 110 TYR A CA 1
ATOM 916 C C . TYR A 1 110 ? 6.713 0.918 -22.933 1.00 94.50 110 TYR A C 1
ATOM 918 O O . TYR A 1 110 ? 7.125 1.067 -21.785 1.00 94.50 110 TYR A O 1
ATOM 926 N N . THR A 1 111 ? 6.049 -0.176 -23.310 1.00 96.62 111 THR A N 1
ATOM 927 C CA . THR A 1 111 ? 5.756 -1.281 -22.397 1.00 96.62 111 THR A CA 1
ATOM 928 C C . THR A 1 111 ? 6.972 -2.188 -22.242 1.00 96.62 111 THR A C 1
ATOM 930 O O . THR A 1 111 ? 7.433 -2.804 -23.201 1.00 96.62 111 THR A O 1
ATOM 933 N N . GLU A 1 112 ? 7.454 -2.335 -21.011 1.00 95.62 112 GLU A N 1
ATOM 934 C CA . GLU A 1 112 ? 8.500 -3.291 -20.650 1.00 95.62 112 GLU A CA 1
ATOM 935 C C . GLU A 1 112 ? 7.876 -4.513 -19.966 1.00 95.62 112 GLU A C 1
ATOM 937 O O . GLU A 1 112 ? 7.435 -4.441 -18.820 1.00 95.62 112 GLU A O 1
ATOM 942 N N . CYS A 1 113 ? 7.868 -5.664 -20.640 1.00 90.06 113 CYS A N 1
ATOM 943 C CA . CYS A 1 113 ? 7.453 -6.934 -20.040 1.00 90.06 113 CYS A CA 1
ATOM 944 C C . CYS A 1 113 ? 8.678 -7.695 -19.525 1.00 90.06 113 CYS A C 1
ATOM 946 O O . CYS A 1 113 ? 9.466 -8.230 -20.303 1.00 90.06 113 CYS A O 1
ATOM 948 N N . ASN A 1 114 ? 8.835 -7.770 -18.204 1.00 92.81 114 ASN A N 1
ATOM 949 C CA . ASN A 1 114 ? 9.949 -8.464 -17.563 1.00 92.81 114 ASN A CA 1
ATOM 950 C C . ASN A 1 114 ? 9.431 -9.456 -16.513 1.00 92.81 114 ASN A C 1
ATOM 952 O O . ASN A 1 114 ? 8.648 -9.090 -15.635 1.00 92.81 114 ASN A O 1
ATOM 956 N N . LYS A 1 115 ? 9.906 -10.707 -16.561 1.00 97.25 115 LYS A N 1
ATOM 957 C CA . LYS A 1 115 ? 9.515 -11.753 -15.601 1.00 97.25 115 LYS A CA 1
ATOM 958 C C . LYS A 1 115 ? 9.803 -11.348 -14.150 1.00 97.25 115 LYS A C 1
ATOM 960 O O . LYS A 1 115 ? 8.989 -11.597 -13.274 1.00 97.25 115 LYS A O 1
ATOM 965 N N . THR A 1 116 ? 10.916 -10.672 -13.890 1.00 98.12 116 THR A N 1
ATOM 966 C CA . THR A 1 116 ? 11.290 -10.190 -12.554 1.00 98.12 116 THR A CA 1
ATOM 967 C C . THR A 1 116 ? 10.332 -9.112 -12.036 1.00 98.12 116 THR A C 1
ATOM 969 O O . THR A 1 116 ? 10.021 -9.102 -10.845 1.00 98.12 116 THR A O 1
ATOM 972 N N . PHE A 1 117 ? 9.825 -8.236 -12.915 1.00 98.38 117 PHE A N 1
ATOM 973 C CA . PHE A 1 117 ? 8.775 -7.275 -12.557 1.00 98.38 117 PHE A CA 1
ATOM 974 C C . PHE A 1 117 ? 7.487 -8.007 -12.175 1.00 98.38 117 PHE A C 1
ATOM 976 O O . PHE A 1 117 ? 6.912 -7.728 -11.127 1.00 98.38 117 PHE A O 1
ATOM 983 N N . TRP A 1 118 ? 7.087 -8.999 -12.975 1.00 98.50 118 TRP A N 1
ATOM 984 C CA . TRP A 1 118 ? 5.902 -9.812 -12.706 1.00 98.50 118 TRP A CA 1
ATOM 985 C C . TRP A 1 118 ? 5.977 -10.570 -11.374 1.00 98.50 118 TRP A C 1
ATOM 987 O O . TRP A 1 118 ? 5.029 -10.543 -10.592 1.00 98.50 118 TRP A O 1
ATOM 997 N N . GLU A 1 119 ? 7.110 -11.211 -11.074 1.00 98.62 119 GLU A N 1
ATOM 998 C CA . GLU A 1 119 ? 7.286 -11.921 -9.802 1.00 98.62 119 GLU A CA 1
ATOM 999 C C . GLU A 1 119 ? 7.206 -10.971 -8.599 1.00 98.62 119 GLU A C 1
ATOM 1001 O O . GLU A 1 119 ? 6.566 -11.299 -7.600 1.00 98.62 119 GLU A O 1
ATOM 1006 N N . SER A 1 120 ? 7.788 -9.770 -8.698 1.00 98.62 120 SER A N 1
ATOM 1007 C CA . SER A 1 120 ? 7.635 -8.754 -7.649 1.00 98.62 120 SER A CA 1
ATOM 1008 C C . SER A 1 120 ? 6.190 -8.262 -7.544 1.00 98.62 120 SER A C 1
ATOM 1010 O O . SER A 1 120 ? 5.699 -8.072 -6.436 1.00 98.62 120 SER A O 1
ATOM 1012 N N . TYR A 1 121 ? 5.474 -8.131 -8.665 1.00 98.75 121 TYR A N 1
ATOM 1013 C CA . TYR A 1 121 ? 4.073 -7.717 -8.659 1.00 98.75 121 TYR A CA 1
ATOM 1014 C C . TYR A 1 121 ? 3.159 -8.709 -7.942 1.00 98.75 121 TYR A C 1
ATOM 1016 O O . TYR A 1 121 ? 2.382 -8.301 -7.076 1.00 98.75 121 TYR A O 1
ATOM 1024 N N . LYS A 1 122 ? 3.321 -10.009 -8.216 1.00 98.81 122 LYS A N 1
ATOM 1025 C CA . LYS A 1 122 ? 2.640 -11.077 -7.470 1.00 98.81 122 LYS A CA 1
ATOM 1026 C C . LYS A 1 122 ? 2.994 -11.046 -5.987 1.00 98.81 122 LYS A C 1
ATOM 1028 O O . LYS A 1 122 ? 2.099 -11.048 -5.151 1.00 98.81 122 LYS A O 1
ATOM 1033 N N . LYS A 1 123 ? 4.291 -10.973 -5.661 1.00 98.75 123 LYS A N 1
ATOM 1034 C CA . LYS A 1 123 ? 4.770 -10.932 -4.272 1.00 98.75 123 LYS A CA 1
ATOM 1035 C C . LYS A 1 123 ? 4.149 -9.765 -3.501 1.00 98.75 123 LYS A C 1
ATOM 1037 O O . LYS A 1 123 ? 3.676 -9.955 -2.390 1.00 98.75 123 LYS A O 1
ATOM 1042 N N . VAL A 1 124 ? 4.136 -8.562 -4.076 1.00 98.81 124 VAL A N 1
ATOM 1043 C CA . VAL A 1 124 ? 3.563 -7.394 -3.396 1.00 98.81 124 VAL A CA 1
ATOM 1044 C C . VAL A 1 124 ? 2.049 -7.526 -3.246 1.00 98.81 124 VAL A C 1
ATOM 1046 O O . VAL A 1 124 ? 1.550 -7.241 -2.166 1.00 98.81 124 VAL A O 1
ATOM 1049 N N . ASN A 1 125 ? 1.323 -8.014 -4.257 1.00 98.81 125 ASN A N 1
ATOM 1050 C CA . ASN A 1 125 ? -0.114 -8.285 -4.114 1.00 98.81 125 ASN A CA 1
ATOM 1051 C C . ASN A 1 125 ? -0.388 -9.305 -2.991 1.00 98.81 125 ASN A C 1
ATOM 1053 O O . ASN A 1 125 ? -1.282 -9.074 -2.184 1.00 98.81 125 ASN A O 1
ATOM 1057 N N . GLN A 1 126 ? 0.434 -10.353 -2.856 1.00 98.75 126 GLN A N 1
ATOM 1058 C CA . GLN A 1 126 ? 0.341 -11.287 -1.728 1.00 98.75 126 GLN A CA 1
ATOM 1059 C C . GLN A 1 126 ? 0.588 -10.592 -0.381 1.00 98.75 126 GLN A C 1
ATOM 1061 O O . GLN A 1 126 ? -0.204 -10.759 0.536 1.00 98.75 126 GLN A O 1
ATOM 1066 N N . ASN A 1 127 ? 1.613 -9.739 -0.268 1.00 98.62 127 ASN A N 1
ATOM 1067 C CA . ASN A 1 127 ? 1.857 -8.981 0.967 1.00 98.62 127 ASN A CA 1
ATOM 1068 C C . ASN A 1 127 ? 0.658 -8.093 1.354 1.00 98.62 127 ASN A C 1
ATOM 1070 O O . ASN A 1 127 ? 0.379 -7.904 2.536 1.00 98.62 127 ASN A O 1
ATOM 1074 N N . PHE A 1 128 ? -0.036 -7.510 0.369 1.00 98.81 128 PHE A N 1
ATOM 1075 C CA . PHE A 1 128 ? -1.279 -6.775 0.613 1.00 98.81 128 PHE A CA 1
ATOM 1076 C C . PHE A 1 128 ? -2.386 -7.710 1.117 1.00 98.81 128 PHE A C 1
ATOM 1078 O O . PHE A 1 128 ? -3.059 -7.359 2.084 1.00 98.81 128 PHE A O 1
ATOM 1085 N N . ALA A 1 129 ? -2.550 -8.885 0.500 1.00 98.75 129 ALA A N 1
ATOM 1086 C CA . ALA A 1 129 ? -3.530 -9.888 0.913 1.00 98.75 129 ALA A CA 1
ATOM 1087 C C . ALA A 1 129 ? -3.299 -10.350 2.359 1.00 98.75 129 ALA A C 1
ATOM 1089 O O . ALA A 1 129 ? -4.244 -10.374 3.144 1.00 98.75 129 ALA A O 1
ATOM 1090 N N . ASP A 1 130 ? -2.047 -10.620 2.733 1.00 98.69 130 ASP A N 1
ATOM 1091 C CA . ASP A 1 130 ? -1.671 -11.039 4.086 1.00 98.69 130 ASP A CA 1
ATOM 1092 C C . ASP A 1 130 ? -2.050 -9.960 5.117 1.00 98.69 130 ASP A C 1
ATOM 1094 O O . ASP A 1 130 ? -2.737 -10.234 6.101 1.00 98.69 130 ASP A O 1
ATOM 1098 N N . VAL A 1 131 ? -1.706 -8.694 4.845 1.00 98.56 131 VAL A N 1
ATOM 1099 C CA . VAL A 1 131 ? -2.054 -7.569 5.731 1.00 98.56 131 VAL A CA 1
ATOM 1100 C C . VAL A 1 131 ? -3.568 -7.362 5.824 1.00 98.56 131 VAL A C 1
ATOM 1102 O O . VAL A 1 131 ? -4.071 -7.024 6.896 1.00 98.56 131 VAL A O 1
ATOM 1105 N N . ILE A 1 132 ? -4.318 -7.554 4.736 1.00 98.19 132 ILE A N 1
ATOM 1106 C CA . ILE A 1 132 ? -5.786 -7.490 4.772 1.00 98.19 132 ILE A CA 1
ATOM 1107 C C . ILE A 1 132 ? -6.341 -8.624 5.632 1.00 98.19 132 ILE A C 1
ATOM 1109 O O . ILE A 1 132 ? -7.169 -8.361 6.502 1.00 98.19 132 ILE A O 1
ATOM 1113 N N . SER A 1 133 ? -5.861 -9.852 5.432 1.00 97.88 133 SER A N 1
ATOM 1114 C CA . SER A 1 133 ? -6.299 -11.036 6.174 1.00 97.88 133 SER A CA 1
ATOM 1115 C C . SER A 1 133 ? -6.096 -10.877 7.683 1.00 97.88 133 SER A C 1
ATOM 1117 O O . SER A 1 133 ? -6.963 -11.264 8.460 1.00 97.88 133 SER A O 1
ATOM 1119 N N . ASP A 1 134 ? -5.006 -10.237 8.106 1.00 97.94 134 ASP A N 1
ATOM 1120 C CA . ASP A 1 134 ? -4.730 -9.967 9.523 1.00 97.94 134 ASP A CA 1
ATOM 1121 C C . ASP A 1 134 ? -5.653 -8.899 10.145 1.00 97.94 134 ASP A C 1
ATOM 1123 O O . ASP A 1 134 ? -5.711 -8.753 11.368 1.00 97.94 134 ASP A O 1
ATOM 1127 N N . ASN A 1 135 ? -6.355 -8.108 9.324 1.00 96.75 135 ASN A N 1
ATOM 1128 C CA . ASN A 1 135 ? -7.121 -6.938 9.771 1.00 96.75 135 ASN A CA 1
ATOM 1129 C C . ASN A 1 135 ? -8.618 -6.989 9.428 1.00 96.75 135 ASN A C 1
ATOM 1131 O O . ASN A 1 135 ? -9.374 -6.121 9.894 1.00 96.75 135 ASN A O 1
ATOM 1135 N N . ILE A 1 136 ? -9.048 -7.976 8.640 1.00 95.75 136 ILE A N 1
ATOM 1136 C CA . ILE A 1 136 ? -10.444 -8.185 8.259 1.00 95.75 136 ILE A CA 1
ATOM 1137 C C . ILE A 1 136 ? -11.251 -8.789 9.415 1.00 95.75 136 ILE A C 1
ATOM 1139 O O . ILE A 1 136 ? -10.744 -9.521 10.265 1.00 95.75 136 ILE A O 1
ATOM 1143 N N . LYS A 1 137 ? -12.534 -8.456 9.455 1.00 94.50 137 LYS A N 1
ATOM 1144 C CA . LYS A 1 137 ? -13.548 -9.001 10.350 1.00 94.50 137 LYS A CA 1
ATOM 1145 C C . LYS A 1 137 ? -14.744 -9.455 9.525 1.00 94.50 137 LYS A C 1
ATOM 1147 O O . LYS A 1 137 ? -14.969 -8.980 8.412 1.00 94.50 137 LYS A O 1
ATOM 1152 N N . GLU A 1 138 ? -15.532 -10.360 10.092 1.00 92.75 138 GLU A N 1
ATOM 1153 C CA . GLU A 1 138 ? -16.794 -10.769 9.485 1.00 92.75 138 GLU A CA 1
ATOM 1154 C C . GLU A 1 138 ? -17.693 -9.547 9.233 1.00 92.75 138 GLU A C 1
ATOM 1156 O O . GLU A 1 138 ? -17.883 -8.708 10.116 1.00 92.75 138 GLU A O 1
ATOM 1161 N N . GLY A 1 139 ? -18.216 -9.441 8.009 1.00 91.31 139 GLY A N 1
ATOM 1162 C CA . GLY A 1 139 ? -19.045 -8.317 7.569 1.00 91.31 139 GLY A CA 1
ATOM 1163 C C . GLY A 1 139 ? -18.284 -7.107 7.017 1.00 91.31 139 GLY A C 1
ATOM 1164 O O . GLY A 1 139 ? -18.930 -6.130 6.649 1.00 91.31 139 GLY A O 1
ATOM 1165 N N . ASP A 1 140 ? -16.951 -7.133 6.930 1.00 95.12 140 ASP A N 1
ATOM 1166 C CA . ASP A 1 140 ? -16.214 -6.073 6.235 1.00 95.12 140 ASP A CA 1
ATOM 1167 C C . ASP A 1 140 ? -16.427 -6.125 4.716 1.00 95.12 140 ASP A C 1
ATOM 1169 O O . ASP A 1 140 ? -16.408 -7.192 4.099 1.00 95.12 140 ASP A O 1
ATOM 1173 N N . ALA A 1 141 ? -16.519 -4.947 4.098 1.00 95.06 141 ALA A N 1
ATOM 1174 C CA . ALA A 1 141 ? -16.468 -4.791 2.650 1.00 95.06 141 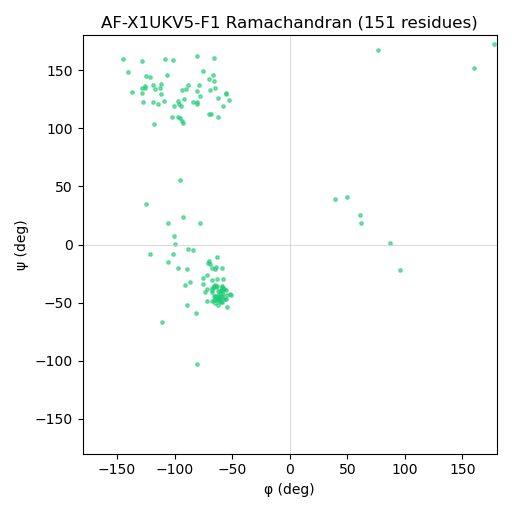ALA A CA 1
ATOM 1175 C C . ALA A 1 141 ? -15.067 -4.327 2.226 1.00 95.06 141 ALA A C 1
ATOM 1177 O O . ALA A 1 141 ? -14.623 -3.249 2.625 1.00 95.06 141 ALA A O 1
ATOM 1178 N N . ILE A 1 142 ? -14.369 -5.112 1.402 1.00 96.75 142 ILE A N 1
ATOM 1179 C CA . ILE A 1 142 ? -13.058 -4.728 0.860 1.00 96.75 142 ILE A CA 1
ATOM 1180 C C . ILE A 1 142 ? -13.253 -4.028 -0.485 1.00 96.75 142 ILE A C 1
ATOM 1182 O O . ILE A 1 142 ? -13.840 -4.585 -1.411 1.00 96.75 142 ILE A O 1
ATOM 1186 N N . TRP A 1 143 ? -12.711 -2.820 -0.610 1.00 96.88 143 TRP A N 1
ATOM 1187 C CA . TRP A 1 143 ? -12.709 -2.051 -1.846 1.00 96.88 143 TRP A CA 1
ATOM 1188 C C . TRP A 1 143 ? -11.278 -1.802 -2.322 1.00 96.88 143 TRP A C 1
ATOM 1190 O O . TRP A 1 143 ? -10.548 -0.971 -1.779 1.00 96.88 143 TRP A O 1
ATOM 1200 N N . ILE A 1 144 ? -10.876 -2.555 -3.345 1.00 98.12 144 ILE A N 1
ATOM 1201 C CA . ILE A 1 144 ? -9.534 -2.511 -3.932 1.00 98.12 144 ILE A CA 1
ATOM 1202 C C . ILE A 1 144 ? -9.503 -1.486 -5.065 1.00 98.12 144 ILE A C 1
ATOM 1204 O O . ILE A 1 144 ? -10.386 -1.462 -5.924 1.00 98.12 144 ILE A O 1
ATOM 1208 N N . HIS A 1 145 ? -8.469 -0.650 -5.076 1.00 97.56 145 HIS A N 1
ATOM 1209 C CA . HIS A 1 145 ? -8.306 0.415 -6.050 1.00 97.56 145 HIS A CA 1
ATOM 1210 C C . HIS A 1 145 ? -7.064 0.239 -6.922 1.00 97.56 145 HIS A C 1
ATOM 1212 O O . HIS A 1 145 ? -5.937 0.138 -6.427 1.00 97.56 145 HIS A O 1
ATOM 1218 N N . ASP A 1 146 ? -7.309 0.431 -8.219 1.00 97.12 146 ASP A N 1
ATOM 1219 C CA . ASP A 1 146 ? -6.333 0.795 -9.243 1.00 97.12 146 ASP A CA 1
ATOM 1220 C C . ASP A 1 146 ? -5.415 -0.338 -9.742 1.00 97.12 146 ASP A C 1
ATOM 1222 O O . ASP A 1 146 ? -5.323 -1.424 -9.169 1.00 97.12 146 ASP A O 1
ATOM 1226 N N . TYR A 1 147 ? -4.712 -0.072 -10.844 1.00 97.88 147 TYR A N 1
ATOM 1227 C CA . TYR A 1 147 ? -3.931 -1.054 -11.612 1.00 97.88 147 TYR A CA 1
ATOM 1228 C C . TYR A 1 147 ? -2.751 -1.688 -10.857 1.00 97.88 147 TYR A C 1
ATOM 1230 O O . TYR A 1 147 ? -2.138 -2.653 -11.312 1.00 97.88 147 TYR A O 1
ATOM 1238 N N . HIS A 1 148 ? -2.411 -1.159 -9.691 1.00 98.50 148 HIS A N 1
ATOM 1239 C CA . HIS A 1 148 ? -1.353 -1.677 -8.838 1.00 98.50 148 HIS A CA 1
ATOM 1240 C C . HIS A 1 148 ? -1.730 -3.010 -8.168 1.00 98.50 148 HIS A C 1
ATOM 1242 O O . HIS A 1 148 ? -0.848 -3.794 -7.831 1.00 98.50 148 HIS A O 1
ATOM 1248 N N . LEU A 1 149 ? -3.027 -3.272 -7.977 1.00 98.69 149 LEU A N 1
ATOM 1249 C CA . LEU A 1 149 ? -3.520 -4.352 -7.117 1.00 98.69 149 LEU A CA 1
ATOM 1250 C C . LEU A 1 149 ? -4.479 -5.310 -7.847 1.00 98.69 149 LEU A C 1
ATOM 1252 O O . LEU A 1 149 ? -5.448 -5.794 -7.271 1.00 98.69 149 LEU A O 1
ATOM 1256 N N . LEU A 1 150 ? -4.246 -5.567 -9.138 1.00 98.50 150 LEU A N 1
ATOM 1257 C CA . LEU A 1 150 ? -5.172 -6.340 -9.979 1.00 98.50 150 LEU A CA 1
ATOM 1258 C C . LEU A 1 150 ? -5.231 -7.838 -9.640 1.00 98.50 150 LEU A C 1
ATOM 1260 O O . LEU A 1 150 ? -6.136 -8.513 -10.115 1.00 98.50 150 LEU A O 1
ATOM 1264 N N . LEU A 1 151 ? -4.281 -8.362 -8.861 1.00 98.50 151 LEU A N 1
ATOM 1265 C CA . LEU A 1 151 ? -4.265 -9.767 -8.423 1.00 98.50 151 LEU A CA 1
ATOM 1266 C C . LEU A 1 151 ? -4.791 -9.960 -7.004 1.00 98.50 151 LEU A C 1
ATOM 1268 O O . LEU A 1 151 ? -4.726 -11.066 -6.482 1.00 98.50 151 LEU A O 1
ATOM 1272 N N . LEU A 1 152 ? -5.191 -8.872 -6.354 1.00 98.00 152 LEU A N 1
ATOM 1273 C CA . LEU A 1 152 ? -5.564 -8.886 -4.954 1.00 98.00 152 LEU A CA 1
ATOM 1274 C C . LEU A 1 152 ? -6.951 -9.498 -4.657 1.00 98.00 152 LEU A C 1
ATOM 1276 O O . LEU A 1 152 ? -7.070 -10.081 -3.581 1.00 98.00 152 LEU A O 1
ATOM 1280 N N . PRO A 1 153 ? -7.985 -9.364 -5.519 1.00 96.06 153 PRO A N 1
ATOM 1281 C CA . PRO A 1 153 ? -9.255 -10.079 -5.349 1.00 96.06 153 PRO A CA 1
ATOM 1282 C C . PRO A 1 153 ? -9.110 -11.598 -5.510 1.00 96.06 153 PRO A C 1
ATOM 1284 O O . PRO A 1 153 ? -9.761 -12.323 -4.725 1.00 96.06 153 PRO A O 1
#

Nearest PDB structures (foldseek):
  5hut-assembly1_A  TM=9.190E-01  e=2.273E-14  Candida albicans SC5314
  5huv-assembly1_A  TM=9.183E-01  e=8.179E-14  Candida albicans SC5314
  6jbr-assembly2_F-2  TM=9.140E-01  e=2.278E-13  Pyricularia oryzae 70-15
  5huv-assembly1_B  TM=9.096E-01  e=4.923E-12  Candida albicans SC5314
  5huu-assembly1_B-2  TM=8.632E-01  e=1.669E-09  Candida albicans SC5314

Organism: NCBI:txid412755

Sequence (153 aa):
FYKVMERIIIVSNRLPVGIKIKNNSVHLQTSIGGLATGMKTIYKSFDSLWIGWPGIENKKIYESLREEIKNKLKNEKCIPVYLDKKDIDLYYYGFSNRTIWPLFHYFTQYTECNKTFWESYKKVNQNFADVISDNIKEGDAIWIHDYHLLLLP

Mean predicted aligned error: 3.99 Å

pLDDT: mean 93.62, std 8.89, range [42.38, 98.81]

InterPro domains:
  IPR001830 Glycosyl transferase, family 20 [PF00982] (7-153)
  IPR001830 Glycosyl transferase, fami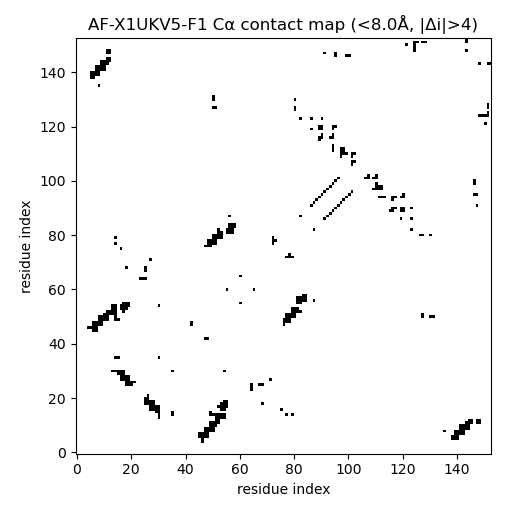ly 20 [PTHR10788] (6-153)

Secondary structure (DSSP, 8-state):
---PPPPEEEEEEE-SEEEEEETTEEEEEEPPSHHHHHTHHHHHHS-EEEEEE-SSBGGGS-HHHHHHHHHHHHHTTEEE--B-HHHIIIIIIIIIIIIIHHHHTT-GGG----HHHHHHHHHHHHHHHHHHHTT--TTPEEEEESGGGTT--